Protein AF-A0A1A6GI85-F1 (afdb_monomer)

Radius of gyration: 19.56 Å; Cα contacts (8 Å, |Δi|>4): 65; chains: 1; bounding box: 35×31×60 Å

Structure (mmCIF, N/CA/C/O backbone):
data_AF-A0A1A6GI85-F1
#
_entry.id   AF-A0A1A6GI85-F1
#
loop_
_atom_site.group_PDB
_atom_site.id
_atom_site.type_symbol
_atom_site.label_atom_id
_atom_site.label_alt_id
_atom_site.label_comp_id
_atom_site.label_asym_id
_atom_site.label_entity_id
_atom_site.label_seq_id
_atom_site.pdbx_PDB_ins_code
_atom_site.Cartn_x
_atom_site.Cartn_y
_atom_site.Cartn_z
_atom_site.occupancy
_atom_site.B_iso_or_equiv
_atom_site.auth_seq_id
_atom_site.auth_comp_id
_atom_site.auth_asym_id
_atom_site.auth_atom_id
_atom_site.pdbx_PDB_model_num
ATOM 1 N N . MET A 1 1 ? -28.019 20.062 44.114 1.00 55.41 1 MET A N 1
ATOM 2 C CA . MET A 1 1 ? -26.812 19.831 44.930 1.00 55.41 1 MET A CA 1
ATOM 3 C C . MET A 1 1 ? -27.071 18.489 45.592 1.00 55.41 1 MET A C 1
ATOM 5 O O . MET A 1 1 ? -27.986 18.432 46.392 1.00 55.41 1 MET A O 1
ATOM 9 N N . GLU A 1 2 ? -26.531 17.358 45.164 1.00 42.38 2 GLU A N 1
ATOM 10 C CA . GLU A 1 2 ? -25.267 17.072 44.484 1.00 42.38 2 GLU A CA 1
ATOM 11 C C . GLU A 1 2 ? -25.463 16.147 43.271 1.00 42.38 2 GLU A C 1
ATOM 13 O O . GLU A 1 2 ? -26.492 15.499 43.097 1.00 42.38 2 GLU A O 1
ATOM 18 N N . GLU A 1 3 ? -24.469 16.198 42.400 1.00 47.62 3 GLU A N 1
ATOM 19 C CA . GLU A 1 3 ? -24.377 15.670 41.048 1.00 47.62 3 GLU A CA 1
ATOM 20 C C . GLU A 1 3 ? -23.442 14.462 41.090 1.00 47.62 3 GLU A C 1
ATOM 22 O O . GLU A 1 3 ? -22.271 14.637 41.400 1.00 47.62 3 GLU A O 1
ATOM 27 N N . ASN A 1 4 ? -23.927 13.256 40.780 1.00 45.69 4 ASN A N 1
ATOM 28 C CA . ASN A 1 4 ? -23.064 12.077 40.673 1.00 45.69 4 ASN A CA 1
ATOM 29 C C . ASN A 1 4 ? -23.177 11.487 39.265 1.00 45.69 4 ASN A C 1
ATOM 31 O O . ASN A 1 4 ? -23.989 10.608 38.981 1.00 45.69 4 ASN A O 1
ATOM 35 N N . ASN A 1 5 ? -22.347 12.056 38.393 1.00 54.69 5 ASN A N 1
ATOM 36 C CA . ASN A 1 5 ? -21.919 11.535 37.106 1.00 54.69 5 ASN A CA 1
ATOM 37 C C . ASN A 1 5 ? -21.293 10.136 37.277 1.00 54.69 5 ASN A C 1
ATOM 39 O O . ASN A 1 5 ? -20.181 10.030 37.789 1.00 54.69 5 ASN A O 1
ATOM 43 N N . ASP A 1 6 ? -21.983 9.082 36.837 1.00 38.66 6 ASP A N 1
ATOM 44 C CA . ASP A 1 6 ? -21.365 7.772 36.604 1.00 38.66 6 ASP A CA 1
ATOM 45 C C . ASP A 1 6 ? -21.060 7.652 35.109 1.00 38.66 6 ASP A C 1
ATOM 47 O O . ASP A 1 6 ? -21.874 7.216 34.290 1.00 38.66 6 ASP A O 1
ATOM 51 N N . SER A 1 7 ? -19.876 8.147 34.748 1.00 43.44 7 SER A N 1
ATOM 52 C CA . SER A 1 7 ? -19.242 7.856 33.472 1.00 43.44 7 SER A CA 1
ATOM 53 C C . SER A 1 7 ? -19.078 6.342 33.371 1.00 43.44 7 SER A C 1
ATOM 55 O O . SER A 1 7 ? -18.166 5.771 33.966 1.00 43.44 7 SER A O 1
ATOM 57 N N . T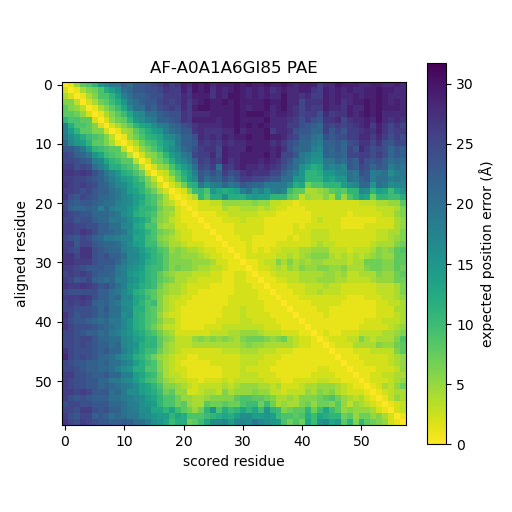HR A 1 8 ? -19.923 5.685 32.581 1.00 54.22 8 THR A N 1
ATOM 58 C CA . THR A 1 8 ? -19.642 4.327 32.104 1.00 54.22 8 THR A CA 1
ATOM 59 C C . THR A 1 8 ? -18.512 4.407 31.079 1.00 54.22 8 THR A C 1
ATOM 61 O O . THR A 1 8 ? -18.700 4.348 29.865 1.00 54.22 8 THR A O 1
ATOM 64 N N . GLU A 1 9 ? -17.298 4.606 31.592 1.00 42.78 9 GLU A N 1
ATOM 65 C CA . GLU A 1 9 ? -16.055 4.410 30.869 1.00 42.78 9 GLU A CA 1
ATOM 66 C C . GLU A 1 9 ? -16.012 2.948 30.439 1.00 42.78 9 GLU A C 1
ATOM 68 O O . GLU A 1 9 ? -15.772 2.048 31.236 1.00 42.78 9 GLU A O 1
ATOM 73 N N . ASN A 1 10 ? -16.298 2.700 29.165 1.00 53.16 10 ASN A N 1
ATOM 74 C CA . ASN A 1 10 ? -16.027 1.425 28.526 1.00 53.16 10 ASN A CA 1
ATOM 75 C C . ASN A 1 10 ? -14.505 1.334 28.314 1.00 53.16 10 ASN A C 1
ATOM 77 O O . ASN A 1 10 ? -13.998 1.967 27.380 1.00 53.16 10 ASN A O 1
ATOM 81 N N . PRO A 1 11 ? -13.735 0.578 29.121 1.00 52.00 11 PRO A N 1
ATOM 82 C CA . PRO A 1 11 ? -12.303 0.481 28.945 1.00 52.00 11 PRO A CA 1
ATOM 83 C C . PRO A 1 11 ? -12.062 -0.667 27.967 1.00 52.00 11 PRO A C 1
ATOM 85 O O . PRO A 1 11 ? -11.646 -1.764 28.338 1.00 52.00 11 PRO A O 1
ATOM 88 N N . GLN A 1 12 ? -12.361 -0.441 26.687 1.00 52.03 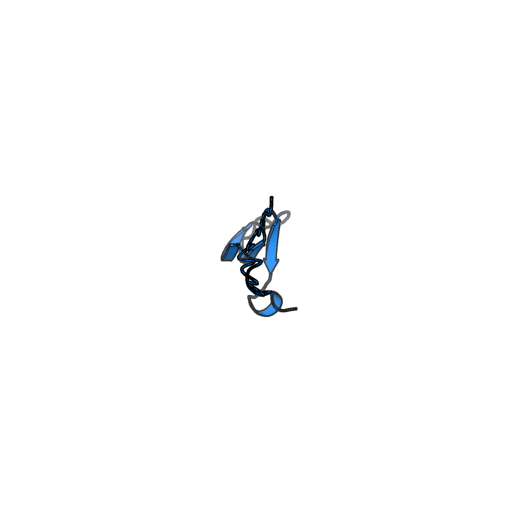12 GLN A N 1
ATOM 89 C CA . GLN A 1 12 ? -11.927 -1.358 25.639 1.00 52.03 12 GLN A CA 1
ATOM 90 C C . GLN A 1 12 ? -10.443 -1.132 25.373 1.00 52.03 12 GLN A C 1
ATOM 92 O O . GLN A 1 12 ? -10.034 -0.483 24.413 1.00 52.03 12 GLN A O 1
ATOM 97 N N . GLY A 1 13 ? -9.617 -1.722 26.234 1.00 53.88 13 GLY A N 1
ATOM 98 C CA . GLY A 1 13 ? -8.246 -2.044 25.886 1.00 53.88 13 GLY A CA 1
ATOM 99 C C . GLY A 1 13 ? -8.256 -3.008 24.707 1.00 53.88 13 GLY A C 1
ATOM 100 O O . GLY A 1 13 ? -8.533 -4.188 24.888 1.00 53.88 13 GLY A O 1
ATOM 101 N N . GLN A 1 14 ? -7.982 -2.528 23.492 1.00 52.38 14 GLN A N 1
ATOM 102 C CA . GLN A 1 14 ? -7.818 -3.398 22.328 1.00 52.38 14 GLN A CA 1
ATOM 103 C C . GLN A 1 14 ? -6.783 -2.831 21.346 1.00 52.38 14 GLN A C 1
ATOM 105 O O . GLN A 1 14 ? -7.111 -2.357 20.261 1.00 52.38 14 GLN A O 1
ATOM 110 N N . GLY A 1 15 ? -5.496 -2.983 21.674 1.00 49.00 15 GLY A N 1
ATOM 111 C CA . GLY A 1 15 ? -4.352 -2.763 20.767 1.00 49.00 15 GLY A CA 1
ATOM 112 C C . GLY A 1 15 ? -4.275 -3.730 19.569 1.00 49.00 15 GLY A C 1
ATOM 113 O O . GLY A 1 15 ? -3.195 -4.008 19.060 1.00 49.00 15 GLY A O 1
ATOM 114 N N . ARG A 1 16 ? -5.418 -4.262 19.124 1.00 52.59 16 ARG A N 1
ATOM 115 C CA . ARG A 1 16 ? -5.613 -5.025 17.883 1.00 52.59 16 ARG A CA 1
ATOM 116 C C . ARG A 1 16 ? -6.622 -4.359 16.931 1.00 52.59 16 ARG A C 1
ATOM 118 O O . ARG A 1 16 ? -6.803 -4.863 15.831 1.00 52.59 16 ARG A O 1
ATOM 125 N N . GLN A 1 17 ? -7.242 -3.234 17.311 1.00 54.75 17 GLN A N 1
ATOM 126 C CA . GLN A 1 17 ? -8.376 -2.628 16.585 1.00 54.75 17 GLN A CA 1
ATOM 127 C C . GLN A 1 17 ? -8.019 -1.448 15.675 1.00 54.75 17 GLN A C 1
ATOM 129 O O . GLN A 1 17 ? -8.896 -0.786 15.128 1.00 54.75 17 GLN A O 1
ATOM 134 N N . ASN A 1 18 ? -6.736 -1.157 15.479 1.00 65.00 18 ASN A N 1
ATOM 135 C CA . ASN A 1 18 ? -6.336 0.086 14.817 1.00 65.00 18 ASN A CA 1
ATOM 136 C C . ASN A 1 18 ? -6.288 -0.015 13.281 1.00 65.00 18 ASN A C 1
ATOM 138 O O . ASN A 1 18 ? -5.872 0.945 12.637 1.00 65.00 18 ASN A O 1
ATOM 142 N N . ALA A 1 19 ? -6.688 -1.144 12.685 1.00 64.12 19 ALA A N 1
ATOM 143 C CA . ALA A 1 19 ? -6.896 -1.270 11.245 1.00 64.12 19 ALA A CA 1
ATOM 144 C C . ALA A 1 19 ? -8.386 -1.446 10.944 1.00 64.12 19 ALA A C 1
ATOM 146 O O . ALA A 1 19 ? -8.983 -2.456 11.300 1.00 64.12 19 ALA A O 1
ATOM 147 N N . THR A 1 20 ? -8.982 -0.476 10.256 1.00 83.06 20 THR A N 1
ATOM 148 C CA . THR A 1 20 ? -10.398 -0.507 9.877 1.00 83.06 20 THR A CA 1
ATOM 149 C C . THR A 1 20 ? -10.679 -1.646 8.896 1.00 83.06 20 THR A C 1
ATOM 151 O O . THR A 1 20 ? -11.753 -2.247 8.948 1.00 83.06 20 THR A O 1
ATOM 154 N N . LYS A 1 21 ? -9.726 -1.941 7.995 1.00 89.19 21 LYS A N 1
ATOM 155 C CA . LYS A 1 21 ? -9.768 -3.053 7.029 1.00 89.19 21 LYS A CA 1
ATOM 156 C C . LYS A 1 21 ? -8.360 -3.516 6.650 1.00 89.19 21 LYS A C 1
ATOM 158 O O . LYS A 1 21 ? -7.433 -2.708 6.583 1.00 89.19 21 LYS A O 1
ATOM 163 N N . CYS A 1 22 ? -8.226 -4.798 6.329 1.00 93.62 22 CYS A N 1
ATOM 164 C CA . CYS A 1 22 ? -7.023 -5.378 5.742 1.00 93.62 22 CYS A CA 1
ATOM 165 C C . CYS A 1 22 ? -7.378 -6.435 4.687 1.00 93.62 22 CYS A C 1
ATOM 167 O O . CYS A 1 22 ? -8.495 -6.958 4.679 1.00 93.62 22 CYS A O 1
ATOM 169 N N . GLY A 1 23 ? -6.456 -6.706 3.762 1.00 95.25 23 GLY A N 1
ATOM 170 C CA . GLY A 1 23 ? -6.666 -7.719 2.730 1.00 95.25 23 GLY A CA 1
ATOM 171 C C . GLY A 1 23 ? -5.671 -7.672 1.575 1.00 95.25 23 GLY A C 1
ATOM 172 O O . GLY A 1 23 ? -4.962 -6.687 1.360 1.00 95.25 23 GLY A O 1
ATOM 173 N N . TRP A 1 24 ? -5.655 -8.746 0.790 1.00 96.69 24 TRP A N 1
ATOM 174 C CA . TRP A 1 24 ? -4.877 -8.832 -0.441 1.00 96.69 24 TRP A CA 1
ATOM 175 C C . TRP 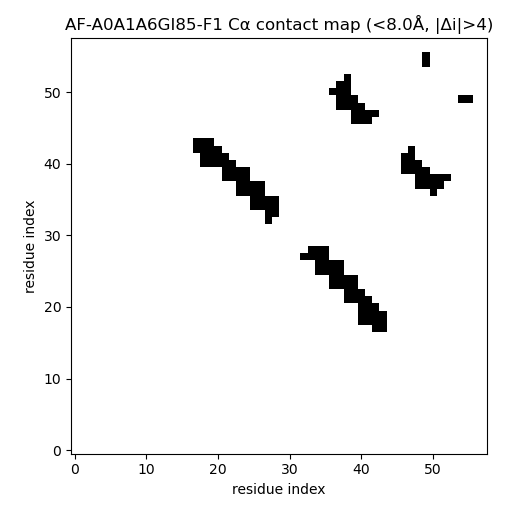A 1 24 ? -5.519 -8.018 -1.562 1.00 96.69 24 TRP A C 1
ATOM 177 O O . TRP A 1 24 ? -6.665 -8.260 -1.934 1.00 96.69 24 TRP A O 1
ATOM 187 N N . LEU A 1 25 ? -4.758 -7.092 -2.148 1.00 97.81 25 LEU A N 1
ATOM 188 C CA . LEU A 1 25 ? -5.164 -6.335 -3.334 1.00 97.81 25 LEU A CA 1
ATOM 189 C C . LEU A 1 25 ? -4.026 -6.293 -4.357 1.00 97.81 25 LEU A C 1
ATOM 191 O O . LEU A 1 25 ? -2.853 -6.504 -4.034 1.00 97.81 25 LEU A O 1
ATOM 195 N N . ARG A 1 26 ? -4.367 -5.983 -5.611 1.00 97.44 26 ARG A N 1
ATOM 196 C CA . ARG A 1 26 ? -3.386 -5.729 -6.672 1.00 97.44 26 ARG A CA 1
ATOM 197 C C . ARG A 1 26 ? -3.138 -4.230 -6.797 1.00 97.44 26 ARG A C 1
ATOM 199 O O . ARG A 1 26 ? -4.081 -3.459 -6.943 1.00 97.44 26 ARG A O 1
ATOM 206 N N . LYS A 1 27 ? -1.868 -3.824 -6.804 1.00 96.25 27 LYS A N 1
ATOM 207 C CA . LYS A 1 27 ? -1.446 -2.440 -7.065 1.00 96.25 27 LYS A CA 1
ATOM 208 C C . LYS A 1 27 ? -0.546 -2.346 -8.283 1.00 96.25 27 LYS A C 1
ATOM 210 O O . LYS A 1 27 ? 0.296 -3.218 -8.502 1.00 96.25 27 LYS A O 1
ATOM 215 N N . GLN A 1 28 ? -0.670 -1.254 -9.025 1.00 97.50 28 GLN A N 1
ATOM 216 C CA . GLN A 1 28 ? 0.248 -0.938 -10.112 1.00 97.50 28 GLN A CA 1
ATOM 217 C C . GLN A 1 28 ? 1.552 -0.342 -9.552 1.00 97.50 28 GLN A C 1
ATOM 219 O O . GLN A 1 28 ? 1.559 0.362 -8.531 1.00 97.50 28 GLN A O 1
ATOM 224 N N . GLY A 1 29 ? 2.678 -0.652 -10.187 1.00 95.69 29 GLY A N 1
ATOM 225 C CA . GLY A 1 29 ? 3.958 -0.008 -9.918 1.00 95.69 29 GLY A CA 1
ATOM 226 C C . GLY A 1 29 ? 3.974 1.451 -10.387 1.00 95.69 29 GLY A C 1
ATOM 227 O O . GLY A 1 29 ? 3.290 1.834 -11.342 1.00 95.69 29 GLY A O 1
ATOM 228 N N . GLY A 1 30 ? 4.742 2.285 -9.680 1.00 93.94 30 GLY A N 1
ATOM 229 C CA . GLY A 1 30 ? 4.877 3.708 -10.000 1.00 93.94 30 GLY A CA 1
ATOM 230 C C . GLY A 1 30 ? 5.687 3.924 -11.277 1.00 93.94 30 GLY A C 1
ATOM 231 O O . GLY A 1 30 ? 5.186 4.532 -12.225 1.00 93.94 30 GLY A O 1
ATOM 232 N N . PHE A 1 31 ? 6.901 3.364 -11.307 1.00 94.44 31 PHE A N 1
ATOM 233 C CA . PHE A 1 31 ? 7.833 3.475 -12.430 1.00 94.44 31 PHE A CA 1
ATOM 234 C C . PHE A 1 31 ? 7.526 2.443 -13.522 1.00 94.44 31 PHE A C 1
ATOM 236 O O . PHE A 1 31 ? 7.015 2.790 -14.584 1.00 94.44 31 PHE A O 1
ATOM 243 N N . VAL A 1 32 ? 7.730 1.157 -13.227 1.00 96.12 32 VAL A N 1
ATOM 244 C CA . VAL A 1 32 ? 7.311 0.066 -14.115 1.00 96.12 32 VAL A CA 1
ATOM 245 C C . VAL A 1 32 ? 5.837 -0.238 -13.855 1.00 96.12 32 VAL A C 1
ATOM 247 O O . VAL A 1 32 ? 5.447 -0.473 -12.713 1.00 96.12 32 VAL A O 1
ATOM 250 N N . LYS A 1 33 ? 4.999 -0.240 -14.898 1.00 95.69 33 LYS A N 1
ATOM 251 C CA . LYS A 1 33 ? 3.541 -0.437 -14.780 1.00 95.69 33 LYS A CA 1
ATOM 252 C C . LYS A 1 33 ? 3.135 -1.911 -14.623 1.00 95.69 33 LYS A C 1
ATOM 254 O O . LYS A 1 33 ? 2.190 -2.381 -15.246 1.00 95.69 33 LYS A O 1
ATOM 259 N N . THR A 1 34 ? 3.849 -2.649 -13.783 1.00 96.25 34 THR A N 1
ATOM 260 C CA . THR A 1 34 ? 3.525 -4.030 -13.413 1.00 96.25 34 THR A CA 1
ATOM 261 C C . THR A 1 34 ? 2.503 -4.061 -12.285 1.00 96.25 34 THR A C 1
ATOM 263 O O . THR A 1 34 ? 2.452 -3.163 -11.443 1.00 96.25 34 THR A O 1
ATOM 266 N N . TRP A 1 35 ? 1.685 -5.110 -12.248 1.00 96.50 35 TRP A N 1
ATOM 267 C CA . TRP A 1 35 ? 0.732 -5.341 -11.166 1.00 96.50 35 TRP A CA 1
ATOM 268 C C . TRP A 1 35 ? 1.318 -6.298 -10.135 1.00 96.50 35 TRP A C 1
ATOM 270 O O . TRP A 1 35 ? 1.759 -7.389 -10.486 1.00 96.50 35 TRP A O 1
ATOM 280 N N . HIS A 1 36 ? 1.266 -5.914 -8.863 1.00 96.38 36 HIS A N 1
ATOM 281 C CA . HIS A 1 36 ? 1.747 -6.727 -7.752 1.00 96.38 36 HIS A CA 1
ATOM 282 C C . HIS A 1 36 ? 0.651 -6.946 -6.717 1.00 96.38 36 HIS A C 1
ATOM 284 O O . HIS A 1 36 ? -0.056 -6.005 -6.358 1.00 96.38 36 HIS A O 1
ATOM 290 N N . THR A 1 37 ? 0.557 -8.171 -6.212 1.00 97.12 37 THR A N 1
ATOM 291 C CA . THR A 1 37 ? -0.271 -8.503 -5.052 1.00 97.12 37 THR A CA 1
ATOM 292 C C . THR A 1 37 ? 0.459 -8.068 -3.783 1.00 97.12 37 THR A C 1
ATOM 294 O O . THR A 1 37 ? 1.645 -8.366 -3.616 1.00 97.12 37 THR A O 1
ATOM 297 N N . ARG A 1 38 ? -0.211 -7.290 -2.934 1.00 97.38 38 ARG A N 1
ATOM 298 C CA . ARG A 1 38 ? 0.312 -6.807 -1.650 1.00 97.38 38 ARG A CA 1
ATOM 299 C C . ARG A 1 38 ? -0.768 -6.922 -0.590 1.00 97.38 38 ARG A C 1
ATOM 301 O O . ARG A 1 38 ? -1.955 -6.808 -0.907 1.00 97.38 38 ARG A O 1
ATOM 308 N N . TRP A 1 39 ? -0.343 -7.128 0.6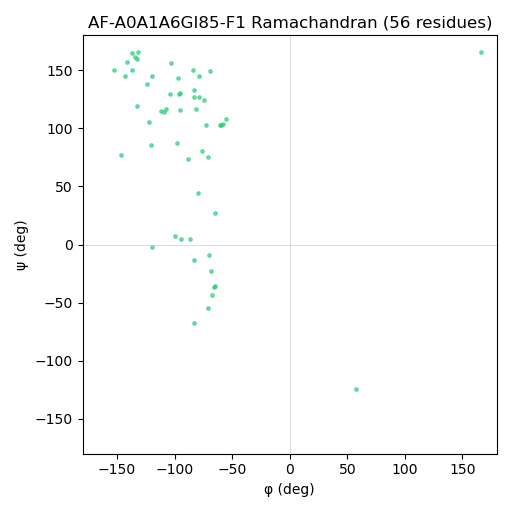45 1.00 95.88 39 TRP A N 1
ATOM 309 C CA . TRP A 1 39 ? -1.235 -7.093 1.787 1.00 95.88 39 TRP A CA 1
ATOM 310 C C . TRP A 1 39 ? -1.452 -5.642 2.203 1.00 95.88 39 TRP A C 1
ATOM 312 O O . TRP A 1 39 ? -0.499 -4.955 2.563 1.00 95.88 39 TRP A O 1
ATOM 322 N N . PHE A 1 40 ? -2.683 -5.153 2.107 1.00 96.25 40 PHE A N 1
ATOM 323 C CA . PHE A 1 40 ? -3.038 -3.780 2.447 1.00 96.25 40 PHE A CA 1
ATOM 324 C C . PHE A 1 40 ? -3.600 -3.689 3.858 1.00 96.25 40 PHE A C 1
ATOM 326 O O . PHE A 1 40 ? -4.362 -4.554 4.287 1.00 96.25 40 PHE A O 1
ATOM 333 N N . VAL A 1 41 ? -3.269 -2.600 4.550 1.00 94.50 41 VAL A N 1
ATOM 334 C CA . VAL A 1 41 ? -3.807 -2.278 5.873 1.00 94.50 41 VAL A CA 1
ATOM 335 C C . VAL A 1 41 ? -4.243 -0.819 5.892 1.00 94.50 41 VAL A C 1
ATOM 337 O O . VAL A 1 41 ? -3.422 0.078 5.709 1.00 94.50 41 VAL A O 1
ATOM 340 N N . LEU A 1 42 ? -5.531 -0.585 6.127 1.00 92.81 42 LEU A N 1
ATOM 341 C CA . LEU A 1 42 ? -6.106 0.744 6.317 1.00 92.81 42 LEU A CA 1
ATOM 342 C C . LEU A 1 42 ? -6.189 1.042 7.816 1.00 92.81 42 LEU A C 1
ATOM 344 O O . LEU A 1 42 ? -6.930 0.359 8.523 1.00 92.81 42 LEU A O 1
ATOM 348 N N . LYS A 1 43 ? -5.450 2.047 8.296 1.00 90.50 43 LYS A N 1
ATOM 349 C CA . LYS A 1 43 ? -5.468 2.511 9.694 1.00 90.50 43 LYS A CA 1
ATOM 350 C C . LYS A 1 43 ? -5.840 3.995 9.734 1.00 90.50 43 LYS A C 1
ATOM 352 O O . LYS A 1 43 ? -5.022 4.841 9.373 1.00 90.50 43 LYS A O 1
ATOM 357 N N . GLY A 1 44 ? -7.068 4.310 10.151 1.00 87.19 44 GLY A N 1
ATOM 358 C CA . GLY A 1 44 ? -7.615 5.664 9.998 1.00 87.19 44 GLY A CA 1
ATOM 359 C C . GLY A 1 44 ? -7.606 6.074 8.523 1.00 87.19 44 GLY A C 1
ATOM 360 O O . GLY A 1 44 ? -8.090 5.320 7.680 1.00 87.19 44 GLY A O 1
ATOM 361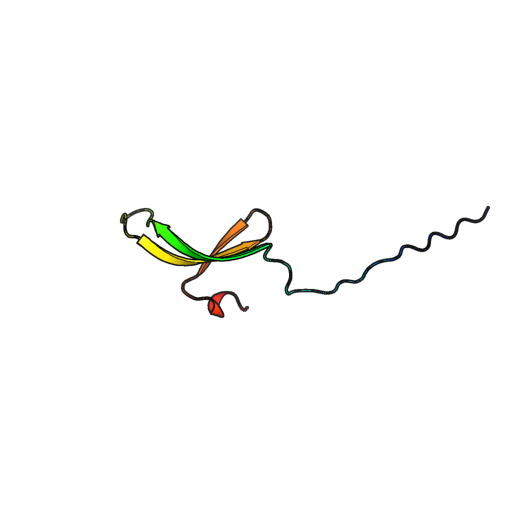 N N . ASP A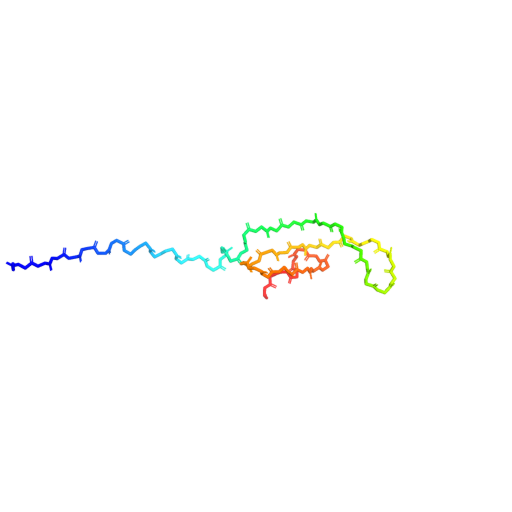 1 45 ? -6.963 7.200 8.213 1.00 90.31 45 ASP A N 1
ATOM 362 C CA . ASP A 1 45 ? -6.854 7.733 6.844 1.00 90.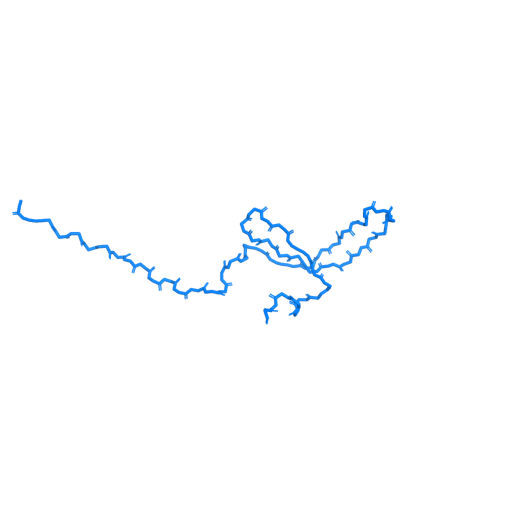31 45 ASP A CA 1
ATOM 363 C C . ASP A 1 45 ? -5.566 7.301 6.119 1.00 90.31 45 ASP A C 1
ATOM 365 O O . ASP A 1 45 ? -5.270 7.750 5.011 1.00 90.31 45 ASP A O 1
ATOM 369 N N . GLN A 1 46 ? -4.768 6.433 6.747 1.00 94.12 46 GLN A N 1
ATOM 370 C CA . GLN A 1 46 ? -3.486 5.984 6.216 1.00 94.12 46 GLN A CA 1
ATOM 371 C C . GLN A 1 46 ? -3.595 4.571 5.644 1.00 94.12 46 GLN A C 1
ATOM 373 O O . GLN A 1 46 ? -4.062 3.640 6.305 1.00 94.12 46 GLN A O 1
A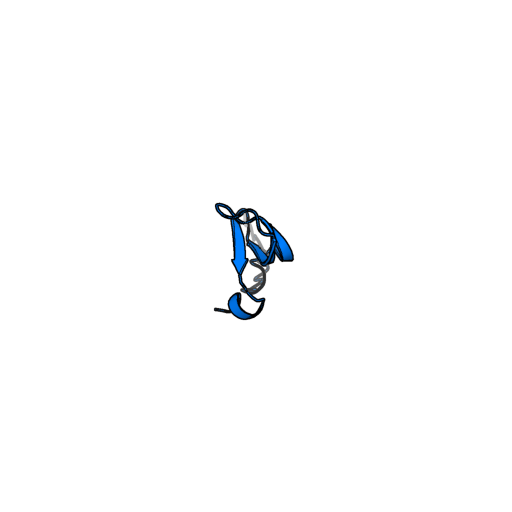TOM 378 N N . LEU A 1 47 ? -3.112 4.409 4.410 1.00 93.88 47 LEU A N 1
ATOM 379 C CA . LEU A 1 47 ? -3.081 3.135 3.703 1.00 93.88 47 LEU A CA 1
ATOM 380 C C . LEU A 1 47 ? -1.643 2.621 3.590 1.00 93.88 47 LEU A C 1
ATOM 382 O O . LEU A 1 47 ? -0.818 3.192 2.877 1.00 93.88 47 LEU A O 1
ATOM 386 N N . TYR A 1 48 ? -1.371 1.505 4.256 1.00 94.00 48 TYR A N 1
ATOM 387 C CA . TYR A 1 48 ? -0.093 0.803 4.205 1.00 94.00 48 TYR A CA 1
ATOM 388 C C . TYR A 1 48 ? -0.202 -0.430 3.313 1.00 94.00 48 TYR A C 1
ATOM 390 O O . TYR A 1 48 ? -1.291 -0.980 3.126 1.00 94.00 48 TYR A O 1
ATOM 398 N N . TYR A 1 49 ? 0.931 -0.886 2.783 1.00 94.94 49 TYR A N 1
ATOM 399 C CA . TYR A 1 49 ? 1.005 -2.154 2.074 1.00 94.94 49 TYR A CA 1
ATOM 400 C C . TYR A 1 49 ? 2.325 -2.869 2.347 1.00 94.94 49 TYR A C 1
ATOM 402 O O . TYR A 1 49 ? 3.376 -2.239 2.447 1.00 94.94 49 TYR A O 1
ATOM 410 N N . PHE A 1 50 ? 2.253 -4.192 2.403 1.00 94.56 50 PHE A N 1
ATOM 411 C CA . PHE A 1 50 ? 3.350 -5.082 2.768 1.00 94.56 50 PHE A CA 1
ATOM 412 C C . PHE A 1 50 ? 3.468 -6.211 1.750 1.00 94.56 50 PHE A C 1
ATOM 414 O O . PHE A 1 50 ? 2.571 -6.402 0.913 1.00 94.56 50 PHE A O 1
ATOM 421 N N . LYS A 1 51 ? 4.591 -6.933 1.761 1.00 93.88 51 LYS A N 1
ATOM 422 C CA . LYS A 1 51 ? 4.734 -8.101 0.885 1.00 93.88 51 LYS A CA 1
ATOM 423 C C . LYS A 1 51 ? 3.779 -9.203 1.317 1.00 93.88 51 LYS A C 1
ATOM 425 O O . LYS A 1 51 ? 3.087 -9.726 0.450 1.00 93.88 51 LYS A O 1
ATOM 430 N N . ASP A 1 52 ? 3.686 -9.426 2.625 1.00 93.19 52 ASP A N 1
ATOM 431 C CA . ASP A 1 52 ? 2.923 -10.506 3.244 1.00 93.19 52 ASP A CA 1
ATOM 432 C C . ASP A 1 52 ? 2.132 -10.022 4.471 1.00 93.19 52 ASP A C 1
ATOM 434 O O . ASP A 1 52 ? 2.366 -8.932 4.995 1.00 93.19 52 ASP A O 1
ATOM 438 N N . GLU A 1 53 ? 1.173 -10.831 4.930 1.00 88.50 53 GLU A N 1
ATOM 439 C CA . GLU A 1 53 ? 0.343 -10.519 6.104 1.00 88.50 53 GLU A CA 1
ATOM 440 C C . GLU A 1 53 ? 1.165 -10.486 7.402 1.00 88.50 53 GLU A C 1
ATOM 442 O O . GLU A 1 53 ? 0.931 -9.639 8.265 1.00 88.50 53 GLU A O 1
ATOM 447 N N . ASP A 1 54 ? 2.163 -11.360 7.536 1.00 85.19 54 ASP A N 1
ATOM 448 C CA . ASP A 1 54 ? 2.968 -11.471 8.757 1.00 85.19 54 ASP A CA 1
ATOM 449 C C . ASP A 1 54 ? 3.862 -10.255 9.016 1.00 85.19 54 ASP A C 1
ATOM 451 O O . ASP A 1 54 ? 4.165 -9.957 10.167 1.00 85.19 54 ASP A O 1
ATOM 455 N N . GLU A 1 55 ? 4.196 -9.491 7.975 1.00 80.38 55 GLU A N 1
ATOM 456 C CA . GLU A 1 55 ? 4.973 -8.245 8.066 1.00 80.38 55 GLU A CA 1
ATOM 457 C C . GLU A 1 55 ? 4.173 -7.104 8.732 1.00 80.38 55 GLU A C 1
ATOM 459 O O . GLU A 1 55 ? 4.711 -6.048 9.054 1.00 80.38 55 GLU A O 1
ATOM 464 N N . THR A 1 56 ? 2.872 -7.305 8.967 1.00 73.00 56 THR A N 1
ATOM 465 C CA . THR A 1 56 ? 2.033 -6.351 9.709 1.00 73.00 56 THR A CA 1
ATOM 466 C C . THR A 1 56 ? 2.125 -6.485 11.221 1.00 73.00 56 THR A C 1
ATOM 468 O O . THR A 1 56 ? 1.640 -5.600 11.938 1.00 73.00 56 THR A O 1
ATOM 471 N N . LYS A 1 57 ? 2.707 -7.586 11.705 1.00 66.62 57 LYS A N 1
ATOM 472 C CA . LYS A 1 57 ? 2.960 -7.819 13.125 1.00 66.62 57 LYS A CA 1
ATOM 473 C C . LYS A 1 57 ? 4.272 -7.097 13.491 1.00 66.62 57 LYS A C 1
ATOM 475 O O . LYS A 1 57 ? 5.218 -7.182 12.711 1.00 66.62 57 LYS A O 1
ATOM 480 N N . PRO A 1 58 ? 4.301 -6.336 14.598 1.00 61.88 58 PRO A N 1
ATOM 481 C CA . PRO A 1 58 ? 5.502 -5.633 15.048 1.00 61.88 58 PRO A CA 1
ATOM 482 C C . PRO A 1 58 ? 6.639 -6.589 15.419 1.00 61.88 58 PRO A C 1
ATOM 484 O O . PRO A 1 58 ? 6.339 -7.749 15.790 1.00 61.88 58 PRO A O 1
#

Solvent-accessible surface area (backbone atoms only — not comparable to full-atom values): 3965 Å² total; per-residue (Å²): 140,84,85,85,86,79,78,81,76,77,82,78,85,54,101,80,65,70,50,84,48,72,47,82,46,76,42,72,40,90,83,61,82,49,78,41,76,27,27,33,39,29,36,82,95,44,80,47,74,37,82,44,71,73,75,75,56,132

Nearest PDB structures (foldseek):
  6bbq-assembly1_A  TM=8.999E-01  e=2.152E-02  Mus musculus
  4kax-assembly1_B  TM=8.891E-01  e=2.152E-02  Homo sapiens
  1fgz-assembly1_A  TM=9.027E-01  e=2.436E-02  Mus musculus
  6yxy-assembly1_AY  TM=5.380E-01  e=1.764E+00  Trypanosoma brucei brucei
  6n38-assembly1_D  TM=4.526E-01  e=6.492E+00  Escherichia coli 042

Secondary structure (DSSP, 8-state):
--------------TT---SEEEEEEEE-SSS--EEEEEEEEE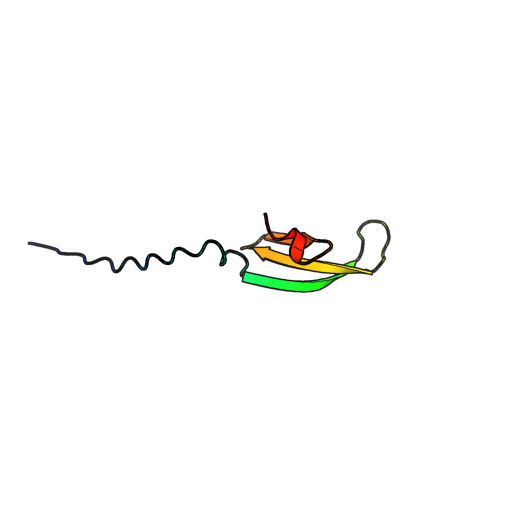TTEEEEESSSGGG--

Foldseek 3Di:
DDDDDPPPPPPPPDPPPQFPDWDWDWDADPPHRDIDIWIWTHGPPDIDTHNDPCVPPD

Sequence (58 aa):
MEENNDSTENPQGQGRQNATKCGWLRKQGGFVKTWHTRWFVLKGDQLYYFKDEDETKP

Mean predicted aligned error: 12.09 Å

InterPro domains:
  IPR001849 Pleckstrin homology domain [PF00169] (20-53)
  IPR001849 Pleckstrin homology domain [PS50003] (18-58)
  IPR011993 PH-like domain superfamily [G3DSA:2.30.29.30] (3-58)
  IPR051707 Phosphoinositide-Interacting Signal Transduction Regulators [PTHR14336] (14-58)

pLDDT: mean 78.31, std 20.39, range [38.66, 97.81]

Organism: Neotoma lepida (NCBI:txid56216)